Protein AF-A0A6H1A339-F1 (afdb_monomer_lite)

Radius of gyration: 15.35 Å; chains: 1; bounding box: 30×29×53 Å

Structure (mmCIF, N/CA/C/O backbone):
data_AF-A0A6H1A339-F1
#
_entry.id   AF-A0A6H1A339-F1
#
loop_
_atom_site.group_PDB
_atom_site.id
_atom_site.type_symbol
_atom_site.label_atom_id
_atom_site.label_alt_id
_atom_site.label_comp_id
_atom_site.label_asym_id
_atom_site.label_entity_id
_atom_site.label_seq_id
_atom_site.pdbx_PDB_ins_code
_atom_site.Cartn_x
_atom_site.Cartn_y
_atom_site.Cartn_z
_atom_site.occupancy
_atom_site.B_iso_or_equiv
_atom_site.auth_seq_id
_atom_site.auth_comp_id
_atom_site.auth_asym_id
_atom_site.auth_atom_id
_atom_site.pdbx_PDB_model_num
ATOM 1 N N . MET A 1 1 ? -4.282 16.245 -38.381 1.00 36.28 1 MET A N 1
ATOM 2 C CA . MET A 1 1 ? -3.124 15.393 -38.033 1.00 36.28 1 MET A CA 1
ATOM 3 C C . MET A 1 1 ? -3.139 15.134 -36.537 1.00 36.28 1 MET A C 1
ATOM 5 O O . MET A 1 1 ? -3.541 15.995 -35.770 1.00 36.28 1 MET A O 1
ATOM 9 N N . THR A 1 2 ? -2.834 13.894 -36.188 1.00 41.34 2 THR A N 1
ATOM 10 C CA . THR A 1 2 ? -3.184 13.124 -34.987 1.00 41.34 2 THR A CA 1
ATOM 11 C C . THR A 1 2 ? -2.482 13.537 -33.690 1.00 41.34 2 THR A C 1
ATOM 13 O O . THR A 1 2 ? -1.266 13.658 -33.642 1.00 41.34 2 THR A O 1
ATOM 16 N N . ILE A 1 3 ? -3.256 13.596 -32.598 1.00 49.44 3 ILE A N 1
ATOM 17 C CA . ILE A 1 3 ? -2.844 13.785 -31.186 1.00 49.44 3 ILE A CA 1
ATOM 18 C C . ILE A 1 3 ? -2.168 12.505 -30.618 1.00 49.44 3 ILE A C 1
ATOM 20 O O . ILE A 1 3 ? -2.211 12.215 -29.427 1.00 49.44 3 ILE A O 1
ATOM 24 N N . ILE A 1 4 ? -1.536 11.692 -31.469 1.00 48.47 4 ILE A N 1
ATOM 25 C CA . ILE A 1 4 ? -0.999 10.368 -31.112 1.00 48.47 4 ILE A CA 1
ATOM 26 C C . ILE A 1 4 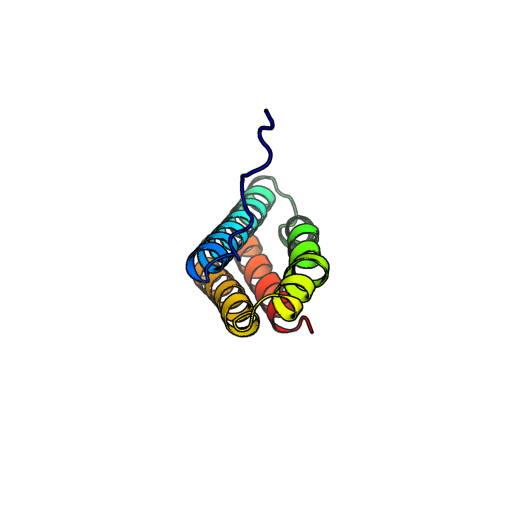? 0.522 10.366 -31.300 1.00 48.47 4 ILE A C 1
ATOM 28 O O . ILE A 1 4 ? 1.080 9.564 -32.032 1.00 48.47 4 ILE A O 1
ATOM 32 N N . GLU A 1 5 ? 1.203 11.295 -30.633 1.00 41.47 5 GLU A N 1
ATOM 33 C CA . GLU A 1 5 ? 2.667 11.257 -30.461 1.00 41.47 5 GLU A CA 1
ATOM 34 C C . GLU A 1 5 ? 3.083 11.414 -28.992 1.00 41.47 5 GLU A C 1
ATOM 36 O O . GLU A 1 5 ? 4.241 11.663 -28.664 1.00 41.47 5 GLU A O 1
ATOM 41 N N . ARG A 1 6 ? 2.151 11.241 -28.049 1.00 47.97 6 ARG A N 1
ATOM 42 C CA . ARG A 1 6 ? 2.501 11.236 -26.628 1.00 47.97 6 ARG A CA 1
ATOM 43 C C . ARG A 1 6 ? 2.825 9.815 -26.174 1.00 47.97 6 ARG A C 1
ATOM 45 O O . ARG A 1 6 ? 1.933 8.996 -26.010 1.00 47.97 6 ARG A O 1
ATOM 52 N N . HIS A 1 7 ? 4.116 9.608 -25.901 1.00 47.72 7 HIS A N 1
ATOM 53 C CA . HIS A 1 7 ? 4.690 8.557 -25.041 1.00 47.72 7 HIS A CA 1
ATOM 54 C C . HIS A 1 7 ? 5.221 7.292 -25.727 1.00 47.72 7 HIS A C 1
ATOM 56 O O . HIS A 1 7 ? 4.862 6.176 -25.370 1.00 47.72 7 HIS A O 1
ATOM 62 N N . ARG A 1 8 ? 6.186 7.468 -26.637 1.00 48.78 8 ARG A N 1
ATOM 63 C CA . ARG A 1 8 ? 7.113 6.397 -27.054 1.00 48.78 8 ARG A CA 1
ATOM 64 C C . ARG A 1 8 ? 8.454 6.397 -26.308 1.00 48.78 8 ARG A C 1
ATOM 66 O O . ARG A 1 8 ? 9.340 5.628 -26.659 1.00 48.78 8 ARG A O 1
ATOM 73 N N . ALA A 1 9 ? 8.622 7.252 -25.299 1.00 58.53 9 ALA A N 1
ATOM 74 C CA . ALA A 1 9 ? 9.798 7.203 -24.441 1.00 58.53 9 ALA A CA 1
ATOM 75 C C . ALA A 1 9 ? 9.618 6.077 -23.418 1.00 58.53 9 ALA A C 1
ATOM 77 O O . ALA A 1 9 ? 8.599 6.042 -22.722 1.00 58.53 9 ALA A O 1
ATOM 78 N N . ALA A 1 10 ? 10.596 5.173 -23.330 1.00 60.72 10 ALA A N 1
ATOM 79 C CA . ALA A 1 10 ? 10.660 4.216 -22.235 1.00 60.72 10 ALA A CA 1
ATOM 80 C C . ALA A 1 10 ? 10.571 4.981 -20.898 1.00 60.72 10 ALA A C 1
ATOM 82 O O . ALA A 1 10 ? 11.168 6.059 -20.776 1.00 60.72 10 ALA A O 1
ATOM 83 N N . PRO A 1 11 ? 9.788 4.498 -19.917 1.00 67.69 11 PRO A N 1
ATOM 84 C CA . PRO A 1 11 ? 9.710 5.148 -18.619 1.00 67.69 11 PRO A CA 1
ATOM 85 C C . PRO A 1 11 ? 11.115 5.238 -18.016 1.00 67.69 11 PRO A C 1
ATOM 87 O O . PRO A 1 11 ? 11.852 4.259 -17.974 1.00 67.69 11 PRO A O 1
ATOM 90 N N . THR A 1 12 ? 11.501 6.437 -17.584 1.00 79.56 12 THR A N 1
ATOM 91 C CA . THR A 1 12 ? 12.759 6.634 -16.863 1.00 79.56 12 THR A CA 1
ATOM 92 C C . THR A 1 12 ? 12.634 6.061 -15.453 1.00 79.56 12 THR A C 1
ATOM 94 O O . THR A 1 12 ? 11.543 6.085 -14.878 1.00 79.56 12 THR A O 1
ATOM 97 N N . LEU A 1 13 ? 13.748 5.618 -14.861 1.00 80.75 13 LEU A N 1
ATOM 98 C CA . LEU A 1 13 ? 13.781 5.113 -13.482 1.00 80.75 13 LEU A CA 1
ATOM 99 C C . LEU A 1 13 ? 13.113 6.089 -12.497 1.00 80.75 13 LEU A C 1
ATOM 101 O O . LEU A 1 13 ? 12.217 5.701 -11.753 1.00 80.75 13 LEU A O 1
ATOM 105 N N . ALA A 1 14 ? 13.438 7.381 -12.598 1.00 82.69 14 ALA A N 1
ATOM 106 C CA . ALA A 1 14 ? 12.837 8.428 -11.771 1.00 82.69 14 ALA A CA 1
ATOM 107 C C . ALA A 1 14 ? 11.298 8.477 -11.874 1.00 82.69 14 ALA A C 1
ATOM 109 O O . ALA A 1 14 ? 10.599 8.705 -10.886 1.00 82.69 14 ALA A O 1
ATOM 110 N N . ARG A 1 15 ? 10.729 8.236 -13.065 1.00 85.81 15 ARG A N 1
ATOM 111 C CA . ARG A 1 15 ? 9.269 8.190 -13.248 1.00 85.81 15 ARG A CA 1
ATOM 112 C C . ARG A 1 15 ? 8.656 6.962 -12.572 1.00 85.81 15 ARG A C 1
ATOM 114 O O . ARG A 1 15 ? 7.541 7.048 -12.049 1.00 85.81 15 ARG A O 1
ATOM 121 N N . GLU A 1 16 ? 9.353 5.829 -12.589 1.00 86.50 16 GLU A N 1
ATOM 122 C CA . GLU A 1 16 ? 8.911 4.608 -11.913 1.00 86.50 16 GLU A CA 1
ATOM 123 C C . GLU A 1 16 ? 8.951 4.768 -10.387 1.00 86.50 16 GLU A C 1
ATOM 125 O O . GLU A 1 16 ? 7.961 4.438 -9.728 1.00 86.50 16 GLU A O 1
ATOM 130 N N . GLU A 1 17 ? 10.015 5.366 -9.845 1.00 87.81 17 GLU A N 1
ATOM 131 C CA . GLU A 1 17 ? 10.171 5.684 -8.417 1.00 87.81 17 GLU A CA 1
ATOM 132 C C . GLU A 1 17 ? 9.067 6.621 -7.913 1.00 87.81 17 GLU A C 1
ATOM 134 O O . GLU A 1 17 ? 8.392 6.311 -6.930 1.00 87.81 17 GLU A O 1
ATOM 139 N N . ILE A 1 18 ? 8.787 7.717 -8.631 1.00 88.38 18 ILE A N 1
ATOM 140 C CA . ILE A 1 18 ? 7.670 8.622 -8.299 1.00 88.38 18 ILE A CA 1
ATOM 141 C C . ILE A 1 18 ? 6.359 7.836 -8.222 1.00 88.38 18 ILE A C 1
ATOM 143 O O . ILE A 1 18 ? 5.553 8.004 -7.307 1.00 88.38 18 ILE A O 1
ATOM 147 N N . SER A 1 19 ? 6.138 6.938 -9.178 1.00 88.62 19 SER A N 1
ATOM 148 C CA . SER A 1 19 ? 4.913 6.155 -9.237 1.00 88.62 19 SER A CA 1
ATOM 149 C C . SER A 1 19 ? 4.812 5.101 -8.118 1.00 88.62 19 SER A C 1
ATOM 151 O O . SER A 1 19 ? 3.700 4.814 -7.656 1.00 88.62 19 SER A O 1
ATOM 153 N N . VAL A 1 20 ? 5.939 4.558 -7.645 1.00 91.94 20 VAL A N 1
ATOM 154 C CA . VAL A 1 20 ? 6.023 3.737 -6.422 1.00 91.94 20 VAL A CA 1
ATOM 155 C C . VAL A 1 20 ? 5.619 4.562 -5.199 1.00 91.94 20 VAL A C 1
ATOM 157 O O . VAL A 1 20 ? 4.711 4.158 -4.472 1.00 91.94 20 VAL A O 1
ATOM 160 N N . VAL A 1 21 ? 6.201 5.751 -5.017 1.00 91.50 21 VAL A N 1
ATOM 161 C CA . VAL A 1 21 ? 5.895 6.643 -3.883 1.00 91.50 21 VAL A CA 1
ATOM 162 C C . VAL A 1 21 ? 4.419 7.053 -3.880 1.00 91.50 21 VAL A C 1
ATOM 164 O O . VAL A 1 21 ? 3.747 6.963 -2.851 1.00 91.50 21 VAL A O 1
ATOM 167 N N . CYS A 1 22 ? 3.853 7.412 -5.038 1.00 93.06 22 CYS A N 1
ATOM 168 C CA . CYS A 1 22 ? 2.420 7.697 -5.156 1.00 93.06 22 CYS A CA 1
ATOM 169 C C . CYS A 1 22 ? 1.549 6.483 -4.788 1.00 93.06 22 CYS A C 1
ATOM 171 O O . CYS A 1 22 ? 0.471 6.647 -4.210 1.00 93.06 22 CYS A O 1
ATOM 173 N N . THR A 1 23 ? 2.000 5.266 -5.108 1.00 94.94 23 THR A N 1
ATOM 174 C CA . THR A 1 23 ? 1.297 4.031 -4.733 1.00 94.94 23 THR A CA 1
ATOM 175 C C . THR A 1 23 ? 1.318 3.829 -3.219 1.00 94.94 23 THR A C 1
ATOM 177 O O . THR A 1 23 ? 0.257 3.594 -2.634 1.00 94.94 23 THR A O 1
ATOM 180 N N . ALA A 1 24 ? 2.480 3.997 -2.578 1.00 95.44 24 ALA A N 1
ATOM 181 C CA . ALA A 1 24 ? 2.616 3.931 -1.124 1.00 95.44 24 ALA A CA 1
ATOM 182 C C . ALA A 1 24 ? 1.692 4.950 -0.439 1.00 95.44 24 ALA A C 1
ATOM 184 O O . ALA A 1 24 ? 0.877 4.592 0.412 1.00 95.44 24 ALA A O 1
ATOM 185 N N . HIS A 1 25 ? 1.725 6.205 -0.896 1.00 95.50 25 HIS A N 1
ATOM 186 C CA . HIS A 1 25 ? 0.873 7.270 -0.374 1.00 95.50 25 HIS A CA 1
ATOM 187 C C . HIS A 1 25 ? -0.625 6.944 -0.505 1.00 95.50 25 HIS A C 1
ATOM 189 O O . HIS A 1 25 ? -1.404 7.163 0.427 1.00 95.50 25 HIS A O 1
ATOM 195 N N . ARG A 1 26 ? -1.049 6.369 -1.640 1.00 97.00 26 ARG A N 1
ATOM 196 C CA . ARG A 1 26 ? -2.438 5.928 -1.835 1.00 97.00 26 ARG A CA 1
ATOM 197 C C . ARG A 1 26 ? -2.835 4.842 -0.835 1.00 97.00 26 ARG A C 1
ATOM 199 O O . ARG A 1 26 ? -3.931 4.921 -0.282 1.00 97.00 26 ARG A O 1
ATOM 206 N N . MET A 1 27 ? -1.976 3.850 -0.604 1.00 98.06 27 MET A N 1
ATOM 207 C CA . MET A 1 27 ? -2.228 2.794 0.382 1.00 98.06 27 MET A CA 1
ATOM 208 C C . MET A 1 27 ? -2.377 3.386 1.789 1.00 98.06 27 MET A C 1
ATOM 210 O O . MET A 1 27 ? -3.386 3.141 2.447 1.00 98.06 27 MET A O 1
ATOM 214 N N . VAL A 1 28 ? -1.455 4.255 2.210 1.00 97.00 28 VAL A N 1
ATOM 215 C CA . VAL A 1 28 ? -1.518 4.947 3.511 1.00 97.00 28 VAL A CA 1
ATOM 216 C C . VAL A 1 28 ? -2.841 5.691 3.681 1.00 97.00 28 VAL A C 1
ATOM 218 O O . VAL A 1 28 ? -3.539 5.488 4.674 1.00 97.00 28 VAL A O 1
ATOM 221 N N . ARG A 1 29 ? -3.246 6.490 2.685 1.00 97.44 29 ARG A N 1
ATOM 222 C CA . ARG A 1 29 ? -4.527 7.213 2.725 1.00 97.44 29 ARG A CA 1
ATOM 223 C C . ARG A 1 29 ? -5.721 6.279 2.879 1.00 97.44 29 ARG A C 1
ATOM 225 O O . ARG A 1 29 ? -6.617 6.585 3.659 1.00 97.44 29 ARG A O 1
ATOM 232 N N . VAL A 1 30 ? -5.745 5.160 2.155 1.00 98.00 30 VAL A N 1
ATOM 233 C CA . VAL A 1 30 ? -6.838 4.180 2.245 1.00 98.00 30 VAL A CA 1
ATOM 234 C C . VAL A 1 30 ? -6.886 3.526 3.622 1.00 98.00 30 VAL A C 1
ATOM 236 O O . VAL A 1 30 ? -7.969 3.437 4.193 1.00 98.00 30 VAL A O 1
ATOM 239 N N . ALA A 1 31 ? -5.742 3.119 4.174 1.00 97.62 31 ALA A N 1
ATOM 240 C CA . ALA A 1 31 ? -5.675 2.506 5.498 1.00 97.62 31 ALA A CA 1
ATOM 241 C C . ALA A 1 31 ? -6.183 3.465 6.585 1.00 97.62 31 ALA A C 1
ATOM 243 O O . ALA A 1 31 ? -7.120 3.144 7.318 1.00 97.62 31 ALA A O 1
ATOM 244 N N . VAL A 1 32 ? -5.630 4.682 6.604 1.00 96.81 32 VAL A N 1
ATOM 245 C CA . VAL A 1 32 ? -5.967 5.721 7.583 1.00 96.81 32 VAL A CA 1
ATOM 246 C C . VAL A 1 32 ? -7.433 6.131 7.463 1.00 96.81 32 VAL A C 1
ATOM 248 O O . VAL A 1 32 ? -8.113 6.249 8.483 1.00 96.81 32 VAL A O 1
ATOM 251 N N . ALA A 1 33 ? -7.949 6.325 6.246 1.00 97.56 33 ALA A N 1
ATOM 252 C CA . ALA A 1 33 ? -9.350 6.686 6.031 1.00 97.56 33 ALA A CA 1
ATOM 253 C C . ALA A 1 33 ? -10.313 5.554 6.422 1.00 97.56 33 ALA A C 1
ATOM 255 O O . ALA A 1 33 ? -11.369 5.828 6.998 1.00 97.56 33 ALA A O 1
ATOM 256 N N . ALA A 1 34 ? -9.953 4.297 6.139 1.00 97.50 34 ALA A N 1
ATOM 257 C CA . ALA A 1 34 ? -10.743 3.137 6.537 1.00 97.50 34 ALA A CA 1
ATOM 258 C C . ALA A 1 34 ? -10.892 3.081 8.059 1.00 97.50 34 ALA A C 1
ATOM 260 O O . ALA A 1 34 ? -12.019 3.013 8.545 1.00 97.50 34 ALA A O 1
ATOM 261 N N . GLU A 1 35 ? -9.791 3.214 8.801 1.00 97.69 35 GLU A N 1
ATOM 262 C CA . GLU A 1 35 ? -9.836 3.220 10.264 1.00 97.69 35 GLU A CA 1
ATOM 263 C C . GLU A 1 35 ? -10.628 4.403 10.823 1.00 97.69 35 GLU A C 1
ATOM 265 O O . GLU A 1 35 ? -11.467 4.207 11.698 1.00 97.69 35 GLU A O 1
ATOM 270 N N . ALA A 1 36 ? -10.436 5.611 10.274 1.00 96.56 36 ALA A N 1
ATOM 271 C CA . ALA A 1 36 ? -11.233 6.785 10.656 1.00 96.56 36 ALA A CA 1
ATOM 272 C C . ALA A 1 36 ? -12.740 6.556 10.476 1.00 96.56 36 ALA A C 1
ATOM 274 O O . ALA A 1 36 ? -13.541 7.113 11.215 1.00 96.56 36 ALA A O 1
ATOM 275 N N . SE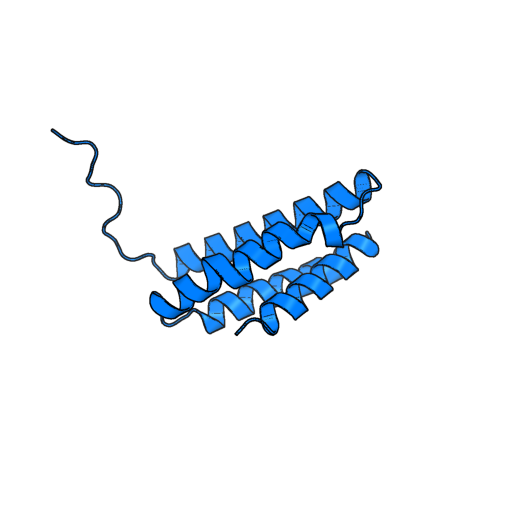R A 1 37 ? -13.116 5.746 9.487 1.00 97.00 37 SER A N 1
ATOM 276 C CA . SER A 1 37 ? -14.509 5.422 9.177 1.00 97.00 37 SER A CA 1
ATOM 277 C C . SER A 1 37 ? -15.012 4.173 9.915 1.00 97.00 37 SER A C 1
ATOM 279 O O . SER A 1 37 ? -16.063 3.645 9.555 1.00 97.00 37 SER A O 1
ATOM 281 N N . GLY A 1 38 ? -14.243 3.631 10.867 1.00 97.06 38 GLY A N 1
ATOM 282 C CA . GLY A 1 38 ? -14.567 2.392 11.585 1.00 97.06 38 GLY A CA 1
ATOM 283 C C . GLY A 1 38 ? -14.465 1.110 10.745 1.00 97.06 38 GLY A C 1
ATOM 284 O O . GLY A 1 38 ? -14.838 0.034 11.210 1.00 97.06 38 GLY A O 1
ATOM 285 N N . LYS A 1 39 ? -13.956 1.188 9.511 1.00 97.75 39 LYS A N 1
ATOM 286 C CA . LYS A 1 39 ? -13.772 0.042 8.609 1.00 97.75 39 LYS A CA 1
ATOM 287 C C . LYS A 1 39 ? -12.451 -0.662 8.897 1.00 97.75 39 LYS A C 1
ATOM 289 O O . LYS A 1 39 ? -11.549 -0.105 9.513 1.00 97.75 39 LYS A O 1
ATOM 294 N N . ASP A 1 40 ? -12.325 -1.898 8.424 1.00 97.75 40 ASP A N 1
ATOM 295 C CA . ASP A 1 40 ? -11.078 -2.654 8.521 1.00 97.75 40 ASP A CA 1
ATOM 296 C C . ASP A 1 40 ? -10.041 -2.167 7.483 1.00 97.75 40 ASP A C 1
ATOM 298 O O . ASP A 1 40 ? -10.281 -2.303 6.271 1.00 97.75 40 ASP A O 1
ATOM 302 N N . PRO A 1 41 ? -8.887 -1.616 7.916 1.00 97.81 41 PRO A N 1
ATOM 303 C CA . PRO A 1 41 ? -7.838 -1.159 7.008 1.00 97.81 41 PRO A CA 1
ATOM 304 C C . PRO A 1 41 ? -7.242 -2.286 6.163 1.00 97.81 41 PRO A C 1
ATOM 306 O O . PRO A 1 41 ? -6.950 -2.060 4.990 1.00 97.81 41 PRO A O 1
ATOM 309 N N . LEU A 1 42 ? -7.124 -3.507 6.702 1.00 97.44 42 LEU A N 1
ATOM 310 C CA . LEU A 1 42 ? -6.582 -4.659 5.969 1.00 97.44 42 LEU A CA 1
ATOM 311 C C . LEU A 1 42 ? -7.456 -5.003 4.763 1.00 97.44 42 LEU A C 1
ATOM 313 O O . LEU A 1 42 ? -6.976 -5.052 3.629 1.00 97.44 42 LEU A O 1
ATOM 317 N N . ARG A 1 43 ? -8.765 -5.168 4.9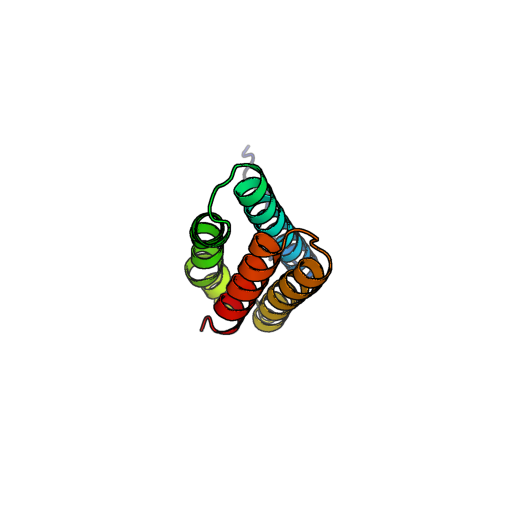88 1.00 97.75 43 ARG A N 1
ATOM 318 C CA . ARG A 1 43 ? -9.736 -5.419 3.909 1.00 97.75 43 ARG A CA 1
ATOM 319 C C . ARG A 1 43 ? -9.767 -4.290 2.883 1.00 97.75 43 ARG A C 1
ATOM 321 O O . ARG A 1 43 ? -9.899 -4.562 1.693 1.00 97.75 43 ARG A O 1
ATOM 328 N N . SER A 1 44 ? -9.627 -3.044 3.332 1.00 97.75 44 SER A N 1
ATOM 329 C CA . SER A 1 44 ? -9.656 -1.866 2.456 1.00 97.75 44 SER A CA 1
ATOM 330 C C . SER A 1 44 ? -8.395 -1.744 1.590 1.00 97.75 44 SER A C 1
ATOM 332 O O . SER A 1 44 ? -8.478 -1.315 0.440 1.00 97.75 44 SER A O 1
ATOM 334 N N . LEU A 1 45 ? -7.236 -2.154 2.112 1.00 97.50 45 LEU A N 1
ATOM 335 C CA . LEU A 1 45 ? -5.964 -2.186 1.386 1.00 97.50 45 LEU A CA 1
ATOM 336 C C . LEU A 1 45 ? -5.848 -3.355 0.407 1.00 97.50 45 LEU A C 1
ATOM 338 O O . LEU A 1 45 ? -5.204 -3.209 -0.633 1.00 97.50 45 LEU A O 1
ATOM 342 N N . ALA A 1 46 ? -6.455 -4.501 0.718 1.00 96.88 46 ALA A N 1
ATOM 343 C CA . ALA A 1 46 ? -6.248 -5.749 -0.014 1.00 96.88 46 ALA A CA 1
ATOM 344 C C . ALA A 1 46 ? -6.397 -5.640 -1.552 1.00 96.88 46 ALA A C 1
ATOM 346 O O . ALA A 1 46 ? -5.580 -6.227 -2.262 1.00 96.88 46 ALA A O 1
ATOM 347 N N . PRO A 1 47 ? -7.356 -4.877 -2.122 1.00 97.44 47 PRO A N 1
ATOM 348 C CA . PRO A 1 47 ? -7.432 -4.688 -3.572 1.00 97.44 47 PRO A CA 1
ATOM 349 C C . PRO A 1 47 ? -6.207 -3.979 -4.167 1.00 97.44 47 PRO A C 1
ATOM 351 O O . PRO A 1 47 ? -5.776 -4.327 -5.264 1.00 97.44 47 PRO A O 1
ATOM 354 N N . LEU A 1 48 ? -5.632 -3.004 -3.453 1.00 96.88 48 LEU A N 1
ATOM 355 C CA . LEU A 1 48 ? -4.439 -2.278 -3.901 1.00 96.88 48 LEU A CA 1
ATOM 356 C C . LEU A 1 48 ? -3.200 -3.168 -3.845 1.00 96.88 48 LEU A C 1
ATOM 358 O O . LEU A 1 48 ? -2.404 -3.158 -4.782 1.00 96.88 48 LEU A O 1
ATOM 362 N N . VAL A 1 49 ? -3.065 -3.954 -2.776 1.00 97.44 49 VAL A N 1
ATOM 363 C CA . VAL A 1 49 ? -1.965 -4.914 -2.619 1.00 97.44 49 VAL A CA 1
ATOM 364 C C . VAL A 1 49 ? -2.029 -5.971 -3.719 1.00 97.44 49 VAL A C 1
ATOM 366 O O . VAL A 1 49 ? -1.056 -6.150 -4.445 1.00 97.44 49 VAL A O 1
ATOM 369 N N . ARG A 1 50 ? -3.202 -6.575 -3.957 1.00 96.81 50 ARG A N 1
ATOM 370 C CA . ARG A 1 50 ? -3.394 -7.523 -5.068 1.00 96.81 50 ARG A CA 1
ATOM 371 C C . ARG A 1 50 ? -3.108 -6.900 -6.431 1.00 96.81 50 ARG A C 1
ATOM 373 O O . ARG A 1 50 ? -2.444 -7.523 -7.254 1.00 96.81 50 ARG A O 1
ATOM 380 N N . GLY A 1 51 ? -3.586 -5.678 -6.675 1.00 95.50 51 GLY A N 1
ATOM 381 C CA . GLY A 1 51 ? -3.325 -4.959 -7.924 1.00 95.50 51 GLY A CA 1
ATOM 382 C C . GLY A 1 51 ? -1.834 -4.699 -8.153 1.00 95.50 51 GLY A C 1
ATOM 383 O O . GLY A 1 51 ? -1.354 -4.787 -9.284 1.00 95.50 51 GLY A O 1
ATOM 384 N N . TRP A 1 52 ? -1.081 -4.445 -7.081 1.00 94.50 52 TRP A N 1
ATOM 385 C CA . TRP A 1 52 ? 0.372 -4.366 -7.147 1.00 94.50 52 TRP A CA 1
ATOM 386 C C . TRP A 1 52 ? 0.999 -5.729 -7.453 1.00 94.50 52 TRP A C 1
ATOM 388 O O . TRP A 1 52 ? 1.656 -5.873 -8.482 1.00 94.50 52 TRP A O 1
ATOM 398 N N . CYS A 1 53 ? 0.759 -6.728 -6.601 1.00 95.00 53 CYS A N 1
ATOM 399 C CA . CYS A 1 53 ? 1.418 -8.034 -6.655 1.00 95.00 53 CYS A CA 1
ATOM 400 C C . CYS A 1 53 ? 1.113 -8.816 -7.937 1.00 95.00 53 CYS A C 1
ATOM 402 O O . CYS A 1 53 ? 2.004 -9.451 -8.487 1.00 95.00 53 CYS A O 1
ATOM 404 N N . HIS A 1 54 ? -0.127 -8.764 -8.429 1.00 94.38 54 HIS A N 1
ATOM 405 C CA . HIS A 1 54 ? -0.567 -9.566 -9.577 1.00 94.38 54 HIS A CA 1
ATOM 406 C C . HIS A 1 54 ? -0.737 -8.761 -10.866 1.00 94.38 54 HIS A C 1
ATOM 408 O O . HIS A 1 54 ? -0.843 -9.346 -11.940 1.00 94.38 54 HIS A O 1
ATOM 414 N N . GLY A 1 55 ? -0.772 -7.432 -10.779 1.00 92.31 55 GLY A N 1
ATOM 415 C CA . GLY A 1 55 ? -0.896 -6.560 -11.944 1.00 92.31 55 GLY A CA 1
ATOM 416 C C . GLY A 1 55 ? 0.427 -5.891 -12.278 1.00 92.31 55 GLY A C 1
ATOM 417 O O . GLY A 1 55 ? 1.073 -6.200 -13.278 1.00 92.31 55 GLY A O 1
ATOM 418 N N . ARG A 1 56 ? 0.834 -4.949 -11.430 1.00 91.38 56 ARG A N 1
ATOM 419 C CA . ARG A 1 56 ? 1.945 -4.046 -11.738 1.00 91.38 56 ARG A CA 1
ATOM 420 C C . ARG A 1 56 ? 3.322 -4.695 -11.622 1.00 91.38 56 ARG A C 1
ATOM 422 O O . ARG A 1 56 ? 4.152 -4.487 -12.501 1.00 91.38 56 ARG A O 1
ATOM 429 N N . LEU A 1 57 ? 3.572 -5.462 -10.567 1.00 91.25 57 LEU A N 1
ATOM 430 C CA . LEU A 1 57 ? 4.879 -6.061 -10.306 1.00 91.25 57 LEU A CA 1
ATOM 431 C C . LEU A 1 57 ? 5.327 -7.030 -11.423 1.00 91.25 57 LEU A C 1
ATOM 433 O O . LEU A 1 57 ? 6.450 -6.873 -11.903 1.00 91.25 57 LEU A O 1
ATOM 437 N N . PRO A 1 58 ? 4.474 -7.940 -11.944 1.00 92.75 58 PRO A N 1
ATOM 438 C CA . PRO A 1 58 ? 4.841 -8.784 -13.082 1.00 92.75 58 PRO A CA 1
ATOM 439 C C . PRO A 1 58 ? 5.164 -7.990 -14.350 1.00 92.75 58 PRO A C 1
ATOM 441 O O . PRO A 1 58 ? 6.014 -8.401 -15.136 1.00 92.75 58 PRO A O 1
ATOM 444 N N . VAL A 1 59 ? 4.494 -6.852 -14.568 1.00 90.31 59 VAL A N 1
ATOM 445 C CA . VAL A 1 59 ? 4.810 -5.957 -15.690 1.00 90.31 59 VAL A CA 1
ATOM 446 C C . VAL 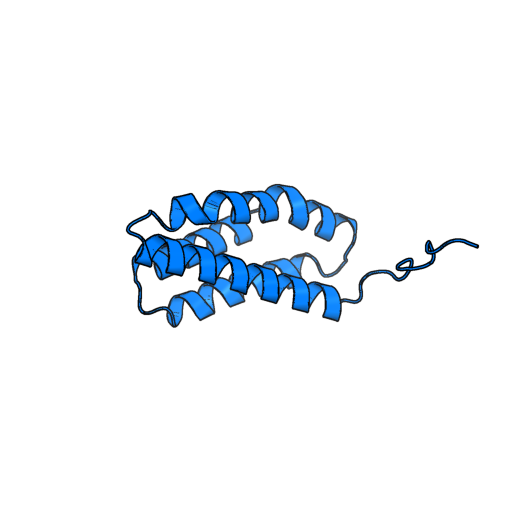A 1 59 ? 6.183 -5.330 -15.481 1.00 90.31 59 VAL A C 1
ATOM 448 O O . VAL A 1 59 ? 7.022 -5.463 -16.365 1.00 90.31 59 VAL A O 1
ATOM 451 N N . LEU A 1 60 ? 6.445 -4.747 -14.305 1.00 88.25 60 LEU A N 1
ATOM 452 C CA . LEU A 1 60 ? 7.741 -4.142 -13.978 1.00 88.25 60 LEU A CA 1
ATOM 453 C C . LEU A 1 60 ? 8.894 -5.131 -14.160 1.00 88.25 60 LEU A C 1
ATOM 455 O O . LEU A 1 60 ? 9.898 -4.774 -14.763 1.00 88.25 60 LEU A O 1
ATOM 459 N N . ARG A 1 61 ? 8.742 -6.3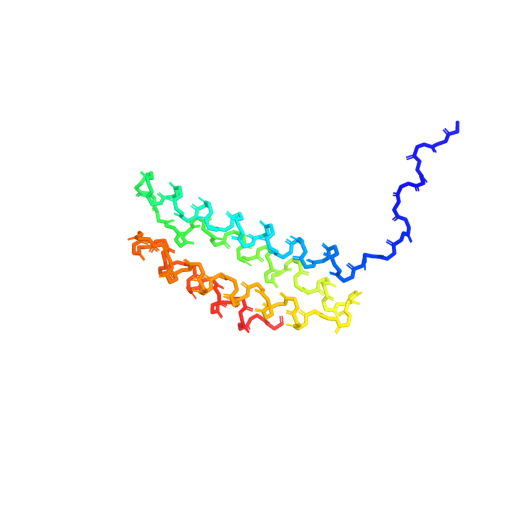84 -13.719 1.00 90.62 61 ARG A N 1
ATOM 460 C CA . ARG A 1 61 ? 9.771 -7.421 -13.908 1.00 90.62 61 ARG A CA 1
ATOM 461 C C . ARG A 1 61 ? 10.071 -7.733 -15.370 1.00 90.62 61 ARG A C 1
ATOM 463 O O . ARG A 1 61 ? 11.199 -8.079 -15.694 1.00 90.62 61 ARG A O 1
ATOM 470 N N . ARG A 1 62 ? 9.076 -7.621 -16.254 1.00 89.50 62 ARG A N 1
ATOM 471 C CA . ARG A 1 62 ? 9.260 -7.845 -17.696 1.00 89.50 62 ARG A CA 1
ATOM 472 C C . ARG A 1 62 ? 9.832 -6.631 -18.419 1.00 89.50 62 ARG A C 1
ATOM 474 O O . ARG A 1 62 ? 10.426 -6.803 -19.476 1.00 89.50 62 ARG A O 1
ATOM 481 N N . THR A 1 63 ? 9.604 -5.424 -17.903 1.00 87.12 63 THR A N 1
ATOM 482 C CA . THR A 1 63 ? 9.896 -4.180 -18.631 1.00 87.12 63 THR A CA 1
ATOM 483 C C . THR A 1 63 ? 11.012 -3.336 -18.022 1.00 87.12 63 THR A C 1
ATOM 485 O O . THR A 1 63 ? 11.455 -2.403 -18.682 1.00 87.12 63 THR A O 1
ATOM 488 N N . SER A 1 64 ? 11.453 -3.616 -16.792 1.00 84.31 64 SER A N 1
ATOM 489 C CA . SER A 1 64 ? 12.427 -2.800 -16.056 1.00 84.31 64 SER A CA 1
ATOM 490 C C . SER A 1 64 ? 13.473 -3.661 -15.342 1.00 84.31 64 SER A C 1
ATOM 492 O O . SER A 1 64 ? 13.148 -4.558 -14.559 1.00 84.31 64 SER A O 1
ATOM 494 N N . HIS A 1 65 ? 14.751 -3.336 -15.560 1.00 86.25 65 HIS A N 1
ATOM 495 C CA . HIS A 1 65 ? 15.884 -3.962 -14.868 1.00 86.25 65 HIS A CA 1
ATOM 496 C C . HIS A 1 65 ? 15.954 -3.598 -13.373 1.00 86.25 65 HIS A C 1
ATOM 498 O O . HIS A 1 65 ? 16.623 -4.286 -12.611 1.00 86.25 65 HIS A O 1
ATOM 504 N N . HIS A 1 66 ? 15.233 -2.558 -12.934 1.00 87.75 66 HIS A N 1
ATOM 505 C CA . HIS A 1 66 ? 15.218 -2.077 -11.545 1.00 87.75 66 HIS A CA 1
ATOM 506 C C . HIS A 1 66 ? 13.987 -2.550 -10.758 1.00 87.75 66 HIS A C 1
ATOM 508 O O . HIS A 1 66 ? 13.678 -2.015 -9.695 1.00 87.75 66 HIS A O 1
ATOM 514 N N . SER A 1 67 ? 13.250 -3.538 -11.270 1.00 90.19 67 SER A N 1
ATOM 515 C CA . SER A 1 67 ? 11.996 -3.999 -10.662 1.00 90.19 67 SER A CA 1
ATOM 516 C C . SER A 1 67 ? 12.141 -4.428 -9.194 1.00 90.19 67 SER A C 1
ATOM 518 O O . SER A 1 67 ? 11.275 -4.096 -8.384 1.00 90.19 67 SER A O 1
ATOM 520 N N . GLU A 1 68 ? 13.247 -5.079 -8.827 1.00 92.12 68 GLU A N 1
ATOM 521 C CA . GLU A 1 68 ? 13.544 -5.447 -7.436 1.00 92.12 68 GLU A CA 1
ATOM 522 C C . GLU A 1 68 ? 13.793 -4.222 -6.550 1.00 92.12 68 GLU A C 1
ATOM 524 O O . GLU A 1 68 ? 13.236 -4.132 -5.457 1.00 92.12 68 GLU A O 1
ATOM 529 N N . GLN A 1 69 ? 14.555 -3.237 -7.038 1.00 93.31 69 GLN A N 1
ATOM 530 C CA . GLN A 1 69 ? 14.800 -1.977 -6.327 1.00 93.31 69 GLN A CA 1
ATOM 531 C C . GLN A 1 69 ? 13.495 -1.200 -6.109 1.00 93.31 69 GLN A C 1
ATOM 533 O O . GLN A 1 69 ? 13.257 -0.675 -5.024 1.00 93.31 69 GLN A O 1
ATOM 538 N N . LEU A 1 70 ? 12.616 -1.158 -7.111 1.00 92.75 70 LEU A N 1
ATOM 539 C CA . LEU A 1 70 ? 11.311 -0.499 -7.016 1.00 92.75 70 LEU A CA 1
ATOM 540 C C . LEU A 1 70 ? 10.357 -1.232 -6.063 1.00 92.75 70 LEU A C 1
ATOM 542 O O . LEU A 1 70 ? 9.605 -0.592 -5.325 1.00 92.75 70 LEU A O 1
ATOM 546 N N . GLN A 1 71 ? 10.388 -2.569 -6.056 1.00 94.56 71 GLN A N 1
ATOM 547 C CA . GLN A 1 71 ? 9.647 -3.383 -5.092 1.00 94.56 71 GLN A CA 1
ATOM 548 C C . GLN A 1 71 ? 10.158 -3.128 -3.670 1.00 94.56 71 GLN A C 1
ATOM 550 O O . GLN A 1 71 ? 9.350 -2.893 -2.771 1.00 94.56 71 GLN A O 1
ATOM 555 N N . TRP A 1 72 ? 11.479 -3.113 -3.478 1.00 95.56 72 TRP A N 1
ATOM 556 C CA . TRP A 1 72 ? 12.110 -2.789 -2.201 1.00 95.56 72 TRP A CA 1
ATOM 557 C C . TRP A 1 72 ? 11.742 -1.379 -1.729 1.00 95.56 72 TRP A C 1
ATOM 559 O O . TRP A 1 72 ? 11.311 -1.220 -0.590 1.00 95.56 72 TRP A O 1
ATOM 569 N N . LEU A 1 73 ? 11.798 -0.376 -2.613 1.00 94.94 73 LEU A N 1
ATOM 570 C CA . LEU A 1 73 ? 11.416 1.003 -2.299 1.00 94.94 73 LEU A CA 1
ATOM 571 C C . LEU A 1 73 ? 9.974 1.082 -1.779 1.00 94.94 73 LEU A C 1
ATOM 573 O O . LEU A 1 73 ? 9.723 1.743 -0.771 1.00 94.94 73 LEU A O 1
ATOM 577 N N . LEU A 1 74 ? 9.029 0.385 -2.423 1.00 95.94 74 LEU A N 1
ATOM 578 C CA . LEU A 1 74 ? 7.637 0.350 -1.965 1.00 95.94 74 LEU A CA 1
ATOM 579 C C . LEU A 1 74 ? 7.514 -0.257 -0.563 1.00 95.94 74 LEU A C 1
ATOM 581 O O . LEU A 1 74 ? 6.829 0.304 0.290 1.00 95.94 74 LEU A O 1
ATOM 585 N N . VAL A 1 75 ? 8.161 -1.402 -0.337 1.00 96.94 75 VAL A N 1
ATOM 586 C CA . VAL A 1 75 ? 8.117 -2.126 0.941 1.00 96.94 75 VAL A CA 1
ATOM 587 C C . VAL A 1 75 ? 8.694 -1.266 2.064 1.00 96.94 75 VAL A C 1
ATOM 589 O O . VAL A 1 75 ? 8.015 -1.067 3.070 1.00 96.94 75 VAL A O 1
ATOM 592 N N . SER A 1 76 ? 9.888 -0.705 1.867 1.00 96.50 76 SER A N 1
ATOM 593 C CA . SER A 1 76 ? 10.553 0.159 2.849 1.00 96.50 76 SER A CA 1
ATOM 594 C C . SER A 1 76 ? 9.730 1.410 3.152 1.00 96.50 76 SER A C 1
ATOM 596 O O . SER A 1 76 ? 9.533 1.740 4.317 1.00 96.50 76 SER A O 1
ATOM 598 N N . THR A 1 77 ? 9.155 2.049 2.126 1.00 96.31 77 THR A N 1
ATOM 599 C CA . THR A 1 77 ? 8.305 3.239 2.311 1.00 96.31 77 THR A CA 1
ATOM 600 C C . THR A 1 77 ? 7.064 2.921 3.150 1.00 96.31 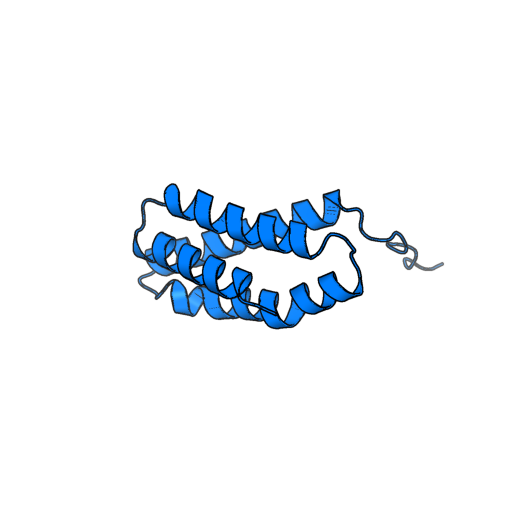77 THR A C 1
ATOM 602 O O . THR A 1 77 ? 6.667 3.707 4.009 1.00 96.31 77 THR A O 1
ATOM 605 N N . LEU A 1 78 ? 6.420 1.773 2.914 1.00 97.00 78 LEU A N 1
ATOM 606 C CA . LEU A 1 78 ? 5.244 1.369 3.689 1.00 97.00 78 LEU A CA 1
ATOM 607 C C . LEU A 1 78 ? 5.593 1.070 5.150 1.00 97.00 78 LEU A C 1
ATOM 609 O O . LEU A 1 78 ? 4.821 1.446 6.033 1.00 97.00 78 LEU A O 1
ATOM 613 N N . ASP A 1 79 ? 6.722 0.406 5.405 1.00 96.25 79 ASP A N 1
ATOM 614 C CA . ASP A 1 79 ? 7.153 0.060 6.763 1.00 96.25 79 ASP A CA 1
ATOM 615 C C . ASP A 1 79 ? 7.590 1.300 7.560 1.00 96.25 79 ASP A C 1
ATOM 617 O O . ASP A 1 79 ? 7.167 1.479 8.705 1.00 96.25 79 ASP A O 1
ATOM 621 N N . GLU A 1 80 ? 8.328 2.215 6.923 1.00 96.19 80 GLU A N 1
ATOM 622 C CA . GLU A 1 80 ? 8.740 3.487 7.522 1.00 96.19 80 GLU A CA 1
ATOM 623 C C . GLU A 1 80 ? 7.526 4.343 7.907 1.00 96.19 80 GLU A C 1
ATOM 625 O O . GLU A 1 80 ? 7.399 4.766 9.059 1.00 96.19 80 GLU A O 1
ATOM 630 N N . ILE A 1 81 ? 6.574 4.533 6.984 1.00 94.44 81 ILE A N 1
ATOM 631 C CA . ILE A 1 81 ? 5.358 5.304 7.276 1.00 94.44 81 ILE A CA 1
ATOM 632 C C . ILE A 1 81 ? 4.520 4.604 8.351 1.00 94.44 81 ILE A C 1
ATOM 634 O O . ILE A 1 81 ? 3.958 5.270 9.219 1.00 94.44 81 ILE A O 1
ATOM 638 N N . ALA A 1 82 ? 4.452 3.270 8.358 1.00 94.75 82 ALA A N 1
ATOM 639 C CA . ALA A 1 82 ? 3.757 2.542 9.417 1.00 94.75 82 ALA A CA 1
ATOM 640 C C . ALA A 1 82 ? 4.368 2.783 10.811 1.00 94.75 82 ALA A C 1
ATOM 642 O O . ALA A 1 82 ? 3.649 2.690 11.805 1.00 94.75 82 ALA A O 1
ATOM 643 N N . GLY A 1 83 ? 5.664 3.101 10.904 1.00 93.00 83 GLY A N 1
ATOM 644 C CA . GLY A 1 83 ? 6.317 3.546 12.141 1.00 93.00 83 GLY A CA 1
ATOM 645 C C . GLY A 1 83 ? 5.882 4.936 12.620 1.00 93.00 83 GLY A C 1
ATOM 646 O O . GLY A 1 83 ? 5.986 5.226 13.807 1.00 93.00 83 GLY A O 1
ATOM 647 N N . GLN A 1 84 ? 5.361 5.772 11.721 1.00 93.81 84 GLN A N 1
ATOM 648 C CA . GLN A 1 84 ? 4.969 7.161 11.993 1.00 93.81 84 GLN A CA 1
ATOM 649 C C . GLN A 1 84 ? 3.446 7.341 12.139 1.00 93.81 84 GLN A C 1
ATOM 651 O O . GLN A 1 84 ? 2.976 8.359 12.646 1.00 93.81 84 GLN A O 1
ATOM 656 N N . VAL A 1 85 ? 2.647 6.368 11.690 1.00 92.50 85 VAL A N 1
ATOM 657 C CA . VAL A 1 85 ? 1.183 6.407 11.801 1.00 92.50 85 VAL A CA 1
ATOM 658 C C . VAL A 1 85 ? 0.759 6.123 13.244 1.00 92.50 85 VAL A C 1
ATOM 660 O O . VAL A 1 85 ? 0.953 5.025 13.755 1.00 92.50 85 VAL A O 1
ATOM 663 N N . THR A 1 86 ? 0.093 7.091 13.876 1.00 91.25 86 THR A N 1
ATOM 664 C CA . THR A 1 86 ? -0.416 6.982 15.260 1.00 91.25 86 THR A CA 1
ATOM 665 C C . THR A 1 86 ? -1.570 5.991 15.421 1.00 91.25 86 THR A C 1
ATOM 667 O O . THR A 1 86 ? -1.864 5.543 16.524 1.00 91.25 86 THR A O 1
ATOM 670 N N . ARG A 1 87 ? -2.249 5.653 14.322 1.00 92.62 87 ARG A N 1
ATOM 671 C CA . ARG A 1 87 ? -3.382 4.727 14.300 1.00 92.62 87 ARG A CA 1
ATOM 672 C C . ARG A 1 87 ? -2.907 3.282 14.151 1.00 92.62 87 ARG A C 1
ATOM 674 O O . ARG A 1 87 ? -2.480 2.871 13.069 1.00 92.62 87 ARG A O 1
ATOM 681 N N . GLU A 1 88 ? -2.995 2.507 15.229 1.00 95.06 88 GLU A N 1
ATOM 682 C CA . GLU A 1 88 ? -2.385 1.174 15.321 1.00 95.06 88 GLU A CA 1
ATOM 683 C C . GLU A 1 88 ? -2.886 0.186 14.261 1.00 95.06 88 GLU A C 1
ATOM 685 O O . GLU A 1 88 ? -2.082 -0.546 13.675 1.00 95.06 88 GLU A O 1
ATOM 690 N N . ARG A 1 89 ? -4.193 0.168 13.956 1.00 97.56 89 ARG A N 1
ATOM 691 C CA . ARG A 1 89 ? -4.746 -0.789 12.977 1.00 97.56 89 ARG A CA 1
ATOM 692 C C . ARG A 1 89 ? -4.284 -0.461 11.559 1.00 97.56 89 ARG A C 1
ATOM 694 O O . ARG A 1 89 ? -3.984 -1.371 10.787 1.00 97.56 89 ARG A O 1
ATOM 701 N N . SER A 1 90 ? -4.182 0.821 11.222 1.00 97.44 90 SER A N 1
ATOM 702 C CA . SER A 1 90 ? -3.635 1.308 9.955 1.00 97.44 90 SER A CA 1
ATOM 703 C C . SER A 1 90 ? -2.159 0.954 9.838 1.00 97.44 90 SER A C 1
ATOM 705 O O . SER A 1 90 ? -1.756 0.382 8.828 1.00 97.44 90 SER A O 1
ATOM 707 N N . ALA A 1 91 ? -1.367 1.219 10.880 1.00 97.56 91 ALA A N 1
ATOM 708 C CA . ALA A 1 91 ? 0.048 0.861 10.919 1.00 97.56 91 ALA A CA 1
ATOM 709 C C . ALA A 1 91 ? 0.249 -0.654 10.735 1.00 97.56 91 ALA A C 1
ATOM 711 O O . ALA A 1 91 ? 1.032 -1.086 9.888 1.00 97.56 91 ALA A O 1
ATOM 712 N N . ALA A 1 92 ? -0.507 -1.483 11.461 1.00 97.94 92 ALA A N 1
ATOM 713 C CA . ALA A 1 92 ? -0.460 -2.938 11.319 1.00 97.94 92 ALA A CA 1
ATOM 714 C C . ALA A 1 92 ? -0.830 -3.401 9.900 1.00 97.94 92 ALA A C 1
ATOM 716 O O . ALA A 1 92 ? -0.171 -4.289 9.349 1.00 97.94 92 ALA A O 1
ATOM 717 N N . ALA A 1 93 ? -1.842 -2.780 9.289 1.00 98.06 93 ALA A N 1
ATOM 718 C CA . ALA A 1 93 ? -2.269 -3.101 7.934 1.00 98.06 93 ALA A CA 1
ATOM 719 C C . ALA A 1 93 ? -1.223 -2.724 6.875 1.00 98.06 93 ALA A C 1
ATOM 721 O O . ALA A 1 93 ? -0.995 -3.495 5.943 1.00 98.06 93 ALA A O 1
ATOM 722 N N . LEU A 1 94 ? -0.538 -1.591 7.045 1.00 98.25 94 LEU A N 1
ATOM 723 C CA . LEU A 1 94 ? 0.560 -1.174 6.170 1.00 98.25 94 LEU A CA 1
ATOM 724 C C . LEU A 1 94 ? 1.758 -2.126 6.272 1.00 98.25 94 LEU A C 1
ATOM 726 O O . LEU A 1 94 ? 2.267 -2.564 5.243 1.00 98.25 94 LEU A O 1
ATOM 730 N N . ARG A 1 95 ? 2.140 -2.550 7.486 1.00 98.25 95 ARG A N 1
ATOM 731 C CA . ARG A 1 95 ? 3.188 -3.575 7.671 1.00 98.25 95 ARG A CA 1
ATOM 732 C C . ARG A 1 95 ? 2.798 -4.919 7.058 1.00 98.25 95 ARG A C 1
ATOM 734 O O . ARG A 1 95 ? 3.639 -5.620 6.499 1.00 98.25 95 ARG A O 1
ATOM 741 N N . ALA A 1 96 ? 1.528 -5.309 7.163 1.00 97.94 96 ALA A N 1
ATOM 742 C CA . ALA A 1 96 ? 1.034 -6.532 6.534 1.00 97.94 96 ALA A CA 1
ATOM 743 C C . ALA A 1 96 ? 1.111 -6.448 5.001 1.00 97.94 96 ALA A C 1
ATOM 745 O O . ALA A 1 96 ? 1.626 -7.375 4.378 1.00 97.94 96 ALA A O 1
ATOM 746 N N . ALA A 1 97 ? 0.693 -5.321 4.419 1.00 97.75 97 ALA A N 1
ATOM 747 C CA . ALA A 1 97 ? 0.825 -5.053 2.990 1.00 97.75 97 ALA A CA 1
ATOM 748 C C . ALA A 1 97 ? 2.292 -5.089 2.533 1.00 97.75 97 ALA A C 1
ATOM 750 O O . ALA A 1 97 ? 2.604 -5.748 1.545 1.00 97.75 97 ALA A O 1
ATOM 751 N N . ALA A 1 98 ? 3.202 -4.455 3.280 1.00 97.44 98 ALA A N 1
ATOM 752 C CA . ALA A 1 98 ? 4.636 -4.478 2.999 1.00 97.44 98 ALA A CA 1
ATOM 753 C C . ALA A 1 98 ? 5.186 -5.916 2.975 1.00 97.44 98 ALA A C 1
ATOM 755 O O . ALA A 1 98 ? 5.872 -6.300 2.029 1.00 97.44 98 ALA A O 1
ATOM 756 N N . ARG A 1 99 ? 4.817 -6.752 3.956 1.00 98.12 99 ARG A N 1
ATOM 757 C CA . ARG A 1 99 ? 5.209 -8.173 3.993 1.00 98.12 99 ARG A CA 1
ATOM 758 C C . ARG A 1 99 ? 4.646 -8.982 2.827 1.00 98.12 99 ARG A C 1
ATOM 760 O O . ARG A 1 99 ? 5.344 -9.847 2.306 1.00 98.12 99 ARG A O 1
ATOM 767 N N . GLU A 1 100 ? 3.399 -8.740 2.437 1.00 97.56 100 GLU A N 1
ATOM 768 C CA . GLU A 1 100 ? 2.780 -9.427 1.299 1.00 97.56 100 GLU A CA 1
ATOM 769 C C . GLU A 1 100 ? 3.477 -9.050 -0.012 1.00 97.56 100 GLU A C 1
ATOM 771 O O . GLU A 1 100 ? 3.872 -9.931 -0.774 1.00 97.56 100 GLU A O 1
ATOM 776 N N . ILE A 1 101 ? 3.726 -7.755 -0.224 1.00 96.50 101 ILE A N 1
ATOM 777 C CA . ILE A 1 101 ? 4.443 -7.249 -1.398 1.00 96.50 101 ILE A CA 1
ATOM 778 C C . ILE A 1 101 ? 5.874 -7.784 -1.426 1.00 96.50 101 ILE A C 1
ATOM 780 O O . ILE A 1 101 ? 6.323 -8.211 -2.482 1.00 96.50 101 ILE A O 1
ATOM 784 N N . ALA A 1 102 ? 6.580 -7.826 -0.295 1.00 95.62 102 ALA A N 1
ATOM 785 C CA . ALA A 1 102 ? 7.938 -8.369 -0.221 1.00 95.62 102 ALA A CA 1
ATOM 786 C C . ALA A 1 102 ? 8.008 -9.859 -0.599 1.00 95.62 102 ALA A C 1
ATOM 788 O O . ALA A 1 102 ? 8.999 -10.312 -1.163 1.00 95.62 102 ALA A O 1
ATOM 789 N N . ARG A 1 103 ? 6.953 -10.629 -0.305 1.00 95.38 103 ARG A N 1
ATOM 790 C CA . ARG A 1 103 ? 6.869 -12.066 -0.615 1.00 95.38 103 ARG A CA 1
ATOM 791 C C . ARG A 1 103 ? 6.342 -12.359 -2.020 1.00 95.38 103 ARG A C 1
ATOM 793 O O . ARG A 1 103 ? 6.396 -13.514 -2.445 1.00 95.38 103 ARG A O 1
ATOM 800 N N . ALA A 1 104 ? 5.816 -11.359 -2.726 1.00 90.69 104 ALA A N 1
ATOM 801 C CA . ALA A 1 104 ? 5.262 -11.536 -4.059 1.00 90.69 104 ALA A CA 1
ATOM 802 C C . ALA A 1 104 ? 6.373 -11.895 -5.061 1.00 90.69 104 ALA A C 1
ATOM 804 O O . ALA A 1 104 ? 7.314 -11.123 -5.267 1.00 90.69 104 ALA A O 1
ATOM 805 N N . ARG A 1 105 ? 6.247 -13.081 -5.667 1.00 74.94 105 ARG A N 1
ATOM 806 C CA . ARG A 1 105 ? 7.157 -13.643 -6.680 1.00 74.94 105 ARG A CA 1
ATOM 807 C C . ARG A 1 105 ? 6.770 -13.282 -8.095 1.00 74.94 105 ARG A C 1
ATOM 809 O O . ARG A 1 105 ? 5.656 -12.753 -8.290 1.00 74.94 105 ARG A O 1
#

Sequence (105 aa):
MTIIERHRAAPTLAREEISVVCTAHRMVRVAVAAEASGKDPLRSLAPLVRGWCHGRLPVLRRTSHHSEQLQWLLVSTLDEIAGQVTRERSAAALRAAAREIARAR

Secondary structure (DSSP, 8-state):
--S--S--SPPPHHHHHHHHHHHHHHHHHHHHHHHHTT--HHHHHHHHHHIIIIIIHHHHHHH-TTHHHHHHHHHHHHHHHHHH-S-HHHHHHHHHHHHHHHH--

pLDDT: mean 89.33, std 14.48, range [36.28, 98.25]

Foldseek 3Di:
DDPPPPDPDQDDPVNLLVVLLVLLVVLLCQLVVCVVVVHQSLVSNVVSLCCVLVPVLVVCVVRDPCSVVSLVSNLVSLQVVLVVDPDVRSSVSSNVSSVSSNPRD